Protein AF-A0A0S8GJ34-F1 (afdb_monomer_lite)

Sequence (147 aa):
METIGRYCGCLPCLLSGIADRPTTIEHVTDRGRRVAQDEQHQWTIGLCTWHHFGEPIEDWQGRPGHIGGPAQVTAGAIGPSLAWGRRPFEEHFGDEVKVLVPTQDFLLAAFDRQPWPEYALPRHVARETRKFWMDLYAGPSRFTVES

Radius of gyration: 14.5 Å; chains: 1; bounding box: 36×32×40 Å

pLDDT: mean 81.36, std 16.7, range [33.72, 96.19]

Structure (mmCIF, N/CA/C/O backbone):
data_AF-A0A0S8GJ34-F1
#
_entry.id   AF-A0A0S8GJ34-F1
#
loop_
_atom_site.group_PDB
_atom_site.id
_atom_site.type_symbol
_atom_site.label_atom_id
_atom_site.label_alt_id
_atom_site.label_comp_id
_atom_site.label_asym_id
_atom_site.label_entity_id
_atom_site.label_seq_id
_atom_site.pdbx_PDB_ins_code
_atom_site.Cartn_x
_atom_site.Cartn_y
_atom_site.Cartn_z
_atom_site.occupancy
_atom_site.B_iso_or_equiv
_atom_site.auth_seq_id
_atom_site.auth_comp_id
_atom_site.auth_asym_id
_atom_site.auth_atom_id
_atom_site.pdbx_PDB_model_num
ATOM 1 N N . MET A 1 1 ? 1.631 -13.549 6.095 1.00 59.53 1 MET A N 1
ATOM 2 C CA . MET A 1 1 ? 2.595 -12.435 5.873 1.00 59.53 1 MET A CA 1
ATOM 3 C C . MET A 1 1 ? 3.440 -12.627 4.615 1.00 59.53 1 MET A C 1
ATOM 5 O O . MET A 1 1 ? 3.541 -11.694 3.830 1.00 59.53 1 MET A O 1
ATOM 9 N N . GLU A 1 2 ? 4.000 -13.820 4.377 1.00 78.69 2 GLU A N 1
ATOM 10 C CA . GLU A 1 2 ? 4.763 -14.144 3.152 1.00 78.69 2 GLU A CA 1
ATOM 11 C C . GLU A 1 2 ? 3.976 -13.853 1.861 1.00 78.69 2 GLU A C 1
ATOM 13 O O . GLU A 1 2 ? 4.552 -13.379 0.883 1.00 78.69 2 GLU A O 1
ATOM 18 N N . THR A 1 3 ? 2.647 -14.025 1.902 1.00 84.19 3 THR A N 1
ATOM 19 C CA . THR A 1 3 ? 1.762 -13.745 0.768 1.00 84.19 3 THR A CA 1
ATOM 20 C C . THR A 1 3 ? 1.851 -12.298 0.277 1.00 84.19 3 THR A C 1
ATOM 22 O O . THR A 1 3 ? 2.010 -12.050 -0.917 1.00 84.19 3 THR A O 1
ATOM 25 N N . ILE A 1 4 ? 1.802 -11.334 1.204 1.00 84.25 4 ILE A N 1
ATOM 26 C CA . ILE A 1 4 ? 1.875 -9.904 0.876 1.00 84.25 4 ILE A CA 1
ATOM 27 C C . ILE A 1 4 ? 3.227 -9.599 0.221 1.00 84.25 4 ILE A C 1
ATOM 29 O O . ILE A 1 4 ? 3.272 -9.027 -0.866 1.00 84.25 4 ILE A O 1
ATOM 33 N N . GLY A 1 5 ? 4.310 -10.059 0.859 1.00 82.19 5 GLY A N 1
ATOM 34 C CA . GLY A 1 5 ? 5.697 -9.888 0.420 1.00 82.19 5 GLY A CA 1
ATOM 35 C C . GLY A 1 5 ? 5.959 -10.318 -1.022 1.00 82.19 5 GLY A C 1
ATOM 36 O O . GLY A 1 5 ? 6.616 -9.603 -1.776 1.00 82.19 5 GLY A O 1
ATOM 37 N N . ARG A 1 6 ? 5.444 -11.495 -1.385 1.00 84.25 6 ARG A N 1
ATOM 38 C CA . ARG A 1 6 ? 5.802 -12.202 -2.622 1.00 84.25 6 ARG A CA 1
ATOM 39 C C . ARG A 1 6 ? 4.784 -12.065 -3.750 1.00 84.25 6 ARG A C 1
ATOM 41 O O . ARG A 1 6 ? 5.156 -12.084 -4.922 1.00 84.25 6 ARG A O 1
ATOM 48 N N . TYR A 1 7 ? 3.502 -11.931 -3.418 1.00 88.38 7 TYR A N 1
ATOM 49 C CA . TYR A 1 7 ? 2.432 -11.987 -4.418 1.00 88.38 7 TYR A CA 1
ATOM 50 C C . TYR A 1 7 ? 1.657 -10.676 -4.537 1.00 88.38 7 TYR A C 1
ATOM 52 O O . TYR A 1 7 ? 1.221 -10.344 -5.635 1.00 88.38 7 TYR A O 1
ATOM 60 N N . CYS A 1 8 ? 1.488 -9.910 -3.457 1.00 88.06 8 CYS A N 1
ATOM 61 C CA . CYS A 1 8 ? 0.708 -8.665 -3.501 1.00 88.06 8 CYS A CA 1
ATOM 62 C C . CYS A 1 8 ? 1.571 -7.422 -3.759 1.00 88.06 8 CYS A C 1
ATOM 64 O O . CYS A 1 8 ? 1.112 -6.490 -4.416 1.00 88.06 8 CYS A O 1
ATOM 66 N N . GLY A 1 9 ? 2.807 -7.416 -3.255 1.00 90.12 9 GLY A N 1
ATOM 67 C CA . GLY A 1 9 ? 3.734 -6.297 -3.389 1.00 90.12 9 GLY A CA 1
ATOM 68 C C . GLY A 1 9 ? 3.334 -5.064 -2.573 1.00 90.12 9 GLY A C 1
ATOM 69 O O . GLY A 1 9 ? 2.544 -5.137 -1.632 1.00 90.12 9 GLY A O 1
ATOM 70 N N . CYS A 1 10 ? 3.923 -3.918 -2.919 1.00 93.62 10 CYS A N 1
ATOM 71 C CA . CYS A 1 10 ? 3.641 -2.647 -2.254 1.00 93.62 10 CYS A CA 1
ATOM 72 C C . CYS A 1 10 ? 2.242 -2.125 -2.616 1.00 93.62 10 CYS A C 1
ATOM 74 O O . CYS A 1 10 ? 1.990 -1.767 -3.771 1.00 93.62 10 CYS A O 1
ATOM 76 N N . LEU A 1 11 ? 1.359 -2.018 -1.621 1.00 95.19 11 LEU A N 1
ATOM 77 C CA . LEU A 1 11 ? -0.016 -1.571 -1.815 1.00 95.19 11 LEU A CA 1
ATOM 78 C C . LEU A 1 11 ? -0.083 -0.128 -2.353 1.00 95.19 11 LEU A C 1
ATOM 80 O O . LEU A 1 11 ? -0.695 0.058 -3.403 1.00 95.19 11 LEU A O 1
ATOM 84 N N . PRO A 1 12 ? 0.580 0.886 -1.761 1.00 95.31 12 PRO A N 1
ATOM 85 C CA . PRO A 1 12 ? 0.625 2.232 -2.341 1.00 95.31 12 PRO A CA 1
ATOM 86 C C . PRO A 1 12 ? 1.083 2.281 -3.806 1.00 95.31 12 PRO A C 1
ATOM 88 O O . PRO A 1 12 ? 0.451 2.942 -4.627 1.00 95.31 12 PRO A O 1
ATOM 91 N N . CYS A 1 13 ? 2.125 1.524 -4.171 1.00 92.94 13 CYS A N 1
ATOM 92 C CA . CYS A 1 13 ? 2.571 1.419 -5.564 1.00 92.94 13 CYS A CA 1
ATOM 93 C C . CYS A 1 13 ? 1.452 0.893 -6.472 1.00 92.94 13 CYS A C 1
ATOM 95 O O . CYS A 1 13 ? 1.211 1.470 -7.534 1.00 92.94 13 CYS A O 1
ATOM 97 N N . LEU A 1 14 ? 0.743 -0.157 -6.049 1.00 94.44 14 LEU A N 1
ATOM 98 C CA . LEU A 1 14 ? -0.373 -0.743 -6.795 1.00 94.44 14 LEU A CA 1
ATOM 99 C C . LEU A 1 14 ? -1.484 0.283 -7.019 1.00 94.44 14 LEU A C 1
ATOM 101 O O . LEU A 1 14 ? -1.984 0.429 -8.144 1.00 94.44 14 LEU A O 1
ATOM 105 N N . LEU A 1 15 ? -1.829 1.035 -5.973 1.00 94.19 15 LEU A N 1
ATOM 106 C CA . LEU A 1 15 ? -2.816 2.111 -6.035 1.00 94.19 15 LEU A CA 1
ATOM 107 C C . LEU A 1 15 ? -2.384 3.205 -7.022 1.00 94.19 15 LEU A C 1
ATOM 109 O O . LEU A 1 15 ? -3.213 3.663 -7.806 1.00 94.19 15 LEU A O 1
ATOM 113 N N . SER A 1 16 ? -1.086 3.507 -7.098 1.00 90.69 16 SER A N 1
ATOM 114 C CA . SER A 1 16 ? -0.496 4.460 -8.050 1.00 90.69 16 SER A CA 1
ATOM 115 C C . SER A 1 16 ? -0.227 3.918 -9.462 1.00 90.69 16 SER A C 1
ATOM 117 O O . SER A 1 16 ? 0.234 4.677 -10.309 1.00 90.69 16 SER A O 1
ATOM 119 N N . GLY A 1 17 ? -0.493 2.641 -9.768 1.00 88.81 17 GLY A N 1
ATOM 120 C CA . GLY A 1 17 ? -0.261 2.099 -11.122 1.00 88.81 17 GLY A CA 1
ATOM 121 C C . GLY A 1 17 ? 0.721 0.939 -11.238 1.00 88.81 17 GLY A C 1
ATOM 122 O O . GLY A 1 17 ? 0.823 0.359 -12.314 1.00 88.81 17 GLY A O 1
ATOM 123 N N . ILE A 1 18 ? 1.437 0.601 -10.169 1.00 87.88 18 ILE A N 1
ATOM 124 C CA . ILE A 1 18 ? 2.650 -0.222 -10.210 1.00 87.88 18 ILE A CA 1
ATOM 125 C C . ILE A 1 18 ? 2.442 -1.490 -9.376 1.00 87.88 18 ILE A C 1
ATOM 127 O O . ILE A 1 18 ? 2.431 -1.447 -8.151 1.00 87.88 18 ILE A O 1
ATOM 131 N N . ALA A 1 19 ? 2.277 -2.626 -10.047 1.00 83.56 19 ALA A N 1
ATOM 132 C CA . ALA A 1 19 ? 1.791 -3.871 -9.447 1.00 83.56 19 ALA A CA 1
ATOM 133 C C . ALA A 1 19 ? 2.886 -4.867 -9.007 1.00 83.56 19 ALA A C 1
ATOM 135 O O . ALA A 1 19 ? 2.566 -5.946 -8.524 1.00 83.56 19 ALA A O 1
ATOM 136 N N . ASP A 1 20 ? 4.164 -4.543 -9.196 1.00 74.50 20 ASP A N 1
ATOM 137 C CA . ASP A 1 20 ? 5.279 -5.500 -9.194 1.00 74.50 20 ASP A CA 1
ATOM 138 C C . ASP A 1 20 ? 6.412 -5.115 -8.229 1.00 74.50 20 ASP A C 1
ATOM 140 O O . ASP A 1 20 ? 7.583 -5.414 -8.462 1.00 74.50 20 ASP A O 1
ATOM 144 N N . ARG A 1 21 ? 6.087 -4.425 -7.129 1.00 83.94 21 ARG A N 1
ATOM 145 C CA . ARG A 1 21 ? 7.105 -3.933 -6.192 1.00 83.94 21 ARG A CA 1
ATOM 146 C C . ARG A 1 21 ? 7.326 -4.875 -5.014 1.00 83.94 21 ARG A C 1
ATOM 148 O O . ARG A 1 21 ? 6.378 -5.075 -4.252 1.00 83.94 21 ARG A O 1
ATOM 155 N N . PRO A 1 22 ? 8.568 -5.366 -4.810 1.00 83.62 22 PRO A N 1
ATOM 156 C CA . PRO A 1 22 ? 8.944 -6.063 -3.591 1.00 83.62 22 PRO A CA 1
ATOM 157 C C . PRO A 1 22 ? 8.625 -5.217 -2.370 1.00 83.62 22 PRO A C 1
ATOM 159 O O . PRO A 1 22 ? 8.724 -3.984 -2.395 1.00 83.62 22 PRO A O 1
ATOM 162 N N . THR A 1 23 ? 8.220 -5.893 -1.306 1.00 88.69 23 THR A N 1
ATOM 163 C CA . THR A 1 23 ? 7.664 -5.216 -0.152 1.00 88.69 23 THR A CA 1
ATOM 164 C C . THR A 1 23 ? 8.147 -5.816 1.152 1.00 88.69 23 THR A C 1
ATOM 166 O O . THR A 1 23 ? 8.401 -7.012 1.274 1.00 88.69 23 THR A O 1
ATOM 169 N N . THR A 1 24 ? 8.227 -4.946 2.144 1.00 88.94 24 THR A N 1
ATOM 170 C CA . THR A 1 24 ? 8.297 -5.301 3.556 1.00 88.94 24 THR A CA 1
ATOM 171 C C . THR A 1 24 ? 6.896 -5.208 4.160 1.00 88.94 24 THR A C 1
ATOM 173 O O . THR A 1 24 ? 5.972 -4.695 3.520 1.00 88.94 24 THR A O 1
ATOM 176 N N . ILE A 1 25 ? 6.725 -5.759 5.359 1.00 90.62 25 ILE A N 1
ATOM 177 C CA . ILE A 1 25 ? 5.452 -5.739 6.080 1.00 90.62 25 ILE A CA 1
ATOM 178 C C . ILE A 1 25 ? 5.468 -4.572 7.056 1.00 90.62 25 ILE A C 1
ATOM 180 O O . ILE A 1 25 ? 6.374 -4.498 7.885 1.00 90.62 25 ILE A O 1
ATOM 184 N N . GLU A 1 26 ? 4.461 -3.705 6.967 1.00 91.06 26 GLU A N 1
ATOM 185 C CA . GLU A 1 26 ? 4.180 -2.704 7.992 1.00 91.06 26 GLU A CA 1
ATOM 186 C C . GLU A 1 26 ? 2.997 -3.148 8.851 1.00 91.06 26 GLU A C 1
ATOM 188 O O . GLU A 1 26 ? 1.986 -3.628 8.332 1.00 91.06 26 GLU A O 1
ATOM 193 N N . HIS A 1 27 ? 3.136 -2.997 10.168 1.00 87.94 27 HIS A N 1
ATOM 194 C CA . HIS A 1 27 ? 2.082 -3.309 11.129 1.00 87.94 27 HIS A CA 1
ATOM 195 C C . HIS A 1 27 ? 1.304 -2.046 11.484 1.00 87.94 27 HIS A C 1
ATOM 197 O O . HIS A 1 27 ? 1.799 -1.177 12.203 1.00 87.94 27 HIS A O 1
ATOM 203 N N . VAL A 1 28 ? 0.044 -1.990 11.062 1.00 84.50 28 VAL A N 1
ATOM 204 C CA . VAL A 1 28 ? -0.833 -0.860 11.356 1.00 84.50 28 VAL A CA 1
ATOM 205 C C . VAL A 1 28 ? -1.177 -0.847 12.845 1.00 84.50 28 VAL A C 1
ATOM 207 O O . VAL A 1 28 ? -1.542 -1.857 13.451 1.00 84.50 28 VAL A O 1
ATOM 210 N N . THR A 1 29 ? -1.054 0.329 13.453 1.00 74.31 29 THR A N 1
ATOM 211 C CA . THR A 1 29 ? -1.389 0.565 14.861 1.00 74.31 29 THR A CA 1
ATOM 212 C C . THR A 1 29 ? -2.568 1.525 14.967 1.00 74.31 29 THR A C 1
ATOM 214 O O . THR A 1 29 ? -2.528 2.622 14.404 1.00 74.31 29 THR A O 1
ATOM 217 N N . ASP A 1 30 ? -3.593 1.154 15.740 1.00 67.75 30 ASP A N 1
ATOM 218 C CA . ASP A 1 30 ? -4.685 2.063 16.101 1.00 67.75 30 ASP A CA 1
ATOM 219 C C . ASP A 1 30 ? -4.311 2.795 17.396 1.00 67.75 30 ASP A C 1
ATOM 221 O O . ASP A 1 30 ? -4.163 2.187 18.461 1.00 67.75 30 ASP A O 1
ATOM 225 N N . ARG A 1 31 ? -4.092 4.113 17.304 1.00 61.81 31 ARG A N 1
ATOM 226 C CA . ARG A 1 31 ? -3.736 4.984 18.446 1.00 61.81 31 ARG A CA 1
ATOM 227 C C . ARG A 1 31 ? -2.561 4.456 19.288 1.00 61.81 31 ARG A C 1
ATOM 229 O O . ARG A 1 31 ? -2.557 4.578 20.513 1.00 61.81 31 ARG A O 1
ATOM 236 N N . GLY A 1 32 ? -1.568 3.846 18.638 1.00 54.41 32 GLY A N 1
ATOM 237 C CA . GLY A 1 32 ? -0.379 3.295 19.299 1.00 54.41 32 GLY A CA 1
ATOM 238 C C . GLY A 1 32 ? -0.606 1.974 20.043 1.00 54.41 32 GLY A C 1
ATOM 239 O O . GLY A 1 32 ? 0.300 1.503 20.729 1.00 54.41 32 GLY A O 1
ATOM 240 N N . ARG A 1 33 ? -1.783 1.350 19.915 1.00 53.06 33 ARG A N 1
ATOM 241 C CA . ARG A 1 33 ? -2.035 -0.012 20.395 1.00 53.06 33 ARG A CA 1
ATOM 242 C C . ARG A 1 33 ? -2.043 -0.966 19.206 1.00 53.06 33 ARG A C 1
ATOM 244 O O . ARG A 1 33 ? -2.676 -0.698 18.187 1.00 53.06 33 ARG A O 1
ATOM 251 N N . ARG A 1 34 ? -1.332 -2.091 19.340 1.00 55.88 34 ARG A N 1
ATOM 252 C CA . ARG A 1 34 ? -1.508 -3.218 18.419 1.00 55.88 34 ARG A CA 1
ATOM 253 C C . ARG A 1 34 ? -2.944 -3.702 18.565 1.00 55.88 34 ARG A C 1
ATOM 255 O O . ARG A 1 34 ? -3.362 -4.061 19.666 1.00 55.88 34 ARG A O 1
ATOM 262 N N . VAL A 1 35 ? -3.682 -3.665 17.468 1.00 56.81 35 VAL A N 1
ATOM 263 C CA . VAL A 1 35 ? -5.004 -4.275 17.376 1.00 56.81 35 VAL A CA 1
ATOM 264 C C . VAL A 1 35 ? -4.801 -5.801 17.448 1.00 56.81 35 VAL A C 1
ATOM 266 O O . VAL A 1 35 ? -3.779 -6.289 16.973 1.00 56.81 35 VAL A O 1
ATOM 269 N N . ALA A 1 36 ? -5.677 -6.495 18.182 1.00 49.41 36 ALA A N 1
ATOM 270 C CA . ALA A 1 36 ? -5.594 -7.882 18.681 1.00 49.41 36 ALA A CA 1
ATOM 271 C C . ALA A 1 36 ? -4.548 -8.841 18.043 1.00 49.41 36 ALA A C 1
ATOM 273 O O . ALA A 1 36 ? -4.461 -9.004 16.831 1.00 49.41 36 ALA A O 1
ATOM 274 N N . GLN A 1 37 ? -3.796 -9.546 18.901 1.00 47.41 37 GLN A N 1
ATOM 275 C CA . GLN A 1 37 ? -2.686 -10.456 18.549 1.00 47.41 37 GLN A CA 1
ATOM 276 C C . GLN A 1 37 ? -3.119 -11.770 17.878 1.00 47.41 37 GLN A C 1
ATOM 278 O O . GLN A 1 37 ? -2.266 -12.520 17.396 1.00 47.41 37 GLN A O 1
ATOM 283 N N . ASP A 1 38 ? -4.420 -12.033 17.840 1.00 50.19 38 ASP A N 1
ATOM 284 C CA . ASP A 1 38 ? -4.974 -13.345 17.511 1.00 50.19 38 ASP A CA 1
ATOM 285 C C . ASP A 1 38 ? -5.107 -13.526 15.987 1.00 50.19 38 ASP A C 1
ATOM 287 O O . ASP A 1 38 ? -5.125 -14.647 15.486 1.00 50.19 38 ASP A O 1
ATOM 291 N N . GLU A 1 39 ? -5.082 -12.418 15.235 1.00 53.66 39 GLU A N 1
ATOM 292 C CA . GLU A 1 39 ? -5.176 -12.387 13.775 1.00 53.66 39 GLU A CA 1
ATOM 293 C C . GLU A 1 39 ? -4.067 -11.500 13.185 1.00 53.66 39 GLU A C 1
ATOM 295 O O . GLU A 1 39 ? -4.317 -10.477 12.555 1.00 53.66 39 GLU A O 1
ATOM 300 N N . GLN A 1 40 ? -2.801 -11.895 13.386 1.00 51.41 40 GLN A N 1
ATOM 301 C CA . GLN A 1 40 ? -1.594 -11.168 12.935 1.00 51.41 40 GLN A CA 1
ATOM 302 C C . GLN A 1 40 ? -1.577 -10.754 11.449 1.00 51.41 40 GLN A C 1
ATOM 304 O O . GLN A 1 40 ? -0.741 -9.944 11.051 1.00 51.41 40 GLN A O 1
ATOM 309 N N . HIS A 1 41 ? -2.468 -11.303 10.624 1.00 55.25 41 HIS A N 1
ATOM 310 C CA . HIS A 1 41 ? -2.617 -10.951 9.215 1.00 55.25 41 HIS A CA 1
ATOM 311 C C . HIS A 1 41 ? -3.541 -9.751 8.958 1.00 55.25 41 HIS A C 1
ATOM 313 O O . HIS A 1 41 ? -3.353 -9.082 7.948 1.00 55.25 41 HIS A O 1
ATOM 319 N N . GLN A 1 42 ? -4.476 -9.441 9.864 1.00 65.69 42 GLN A N 1
ATOM 320 C CA . GLN A 1 42 ? -5.535 -8.442 9.648 1.00 65.69 42 GLN A CA 1
ATOM 321 C C . GLN A 1 42 ? -5.111 -6.986 9.858 1.00 65.69 42 GLN A C 1
ATOM 323 O O . GLN A 1 42 ? -5.896 -6.075 9.638 1.00 65.69 42 GLN A O 1
ATOM 328 N N . TRP A 1 43 ? -3.877 -6.733 10.293 1.00 83.19 43 TRP A N 1
ATOM 329 C CA . TRP A 1 43 ? -3.405 -5.378 10.607 1.00 83.19 43 TRP A CA 1
ATOM 330 C C . TRP A 1 43 ? -2.062 -5.100 9.952 1.00 83.19 43 TRP A C 1
ATOM 332 O O . TRP A 1 43 ? -1.149 -4.551 10.568 1.00 83.19 43 TRP A O 1
ATOM 342 N N . THR A 1 44 ? -1.910 -5.558 8.710 1.00 89.19 44 THR A N 1
ATOM 343 C CA . THR A 1 44 ? -0.670 -5.392 7.955 1.00 89.19 44 THR A CA 1
ATOM 344 C C . THR A 1 44 ? -0.924 -4.884 6.557 1.00 89.19 44 THR A C 1
ATOM 346 O O . THR A 1 44 ? -1.919 -5.249 5.944 1.00 89.19 44 THR A O 1
ATOM 349 N N . ILE A 1 45 ? 0.006 -4.082 6.047 1.00 93.12 45 ILE A N 1
ATOM 350 C CA . ILE A 1 45 ? 0.036 -3.647 4.650 1.00 93.12 45 ILE A CA 1
ATOM 351 C C . ILE A 1 45 ? 1.431 -3.877 4.069 1.00 93.12 45 ILE A C 1
ATOM 353 O O . ILE A 1 45 ? 2.439 -3.828 4.781 1.00 93.12 45 ILE A O 1
ATOM 357 N N . GLY A 1 46 ? 1.498 -4.152 2.768 1.00 94.00 46 GLY A N 1
ATOM 358 C CA . GLY A 1 46 ? 2.770 -4.220 2.055 1.00 94.00 46 GLY A CA 1
ATOM 359 C C . GLY A 1 46 ? 3.279 -2.824 1.702 1.00 94.00 46 GLY A C 1
ATOM 360 O O . GLY A 1 46 ? 2.633 -2.136 0.913 1.00 94.00 46 GLY A O 1
ATOM 361 N N . LEU A 1 47 ? 4.444 -2.425 2.227 1.00 94.25 47 LEU A N 1
ATOM 362 C CA . LEU A 1 47 ? 5.187 -1.234 1.795 1.00 94.25 47 LEU A CA 1
ATOM 363 C C . LEU A 1 47 ? 6.585 -1.556 1.212 1.00 94.25 47 LEU A C 1
ATOM 365 O O . LEU A 1 47 ? 7.395 -2.259 1.828 1.00 94.25 47 LEU A O 1
ATOM 369 N N . CYS A 1 48 ? 6.910 -1.002 0.035 1.00 92.12 48 CYS A N 1
ATOM 370 C CA . CYS A 1 48 ? 8.281 -1.031 -0.504 1.00 92.12 48 CYS A CA 1
ATOM 371 C C . CYS A 1 48 ? 9.225 -0.140 0.323 1.00 92.12 48 CYS A C 1
ATOM 373 O O . CYS A 1 48 ? 8.764 0.648 1.146 1.00 92.12 48 CYS A O 1
ATOM 375 N N . THR A 1 49 ? 10.539 -0.219 0.085 1.00 91.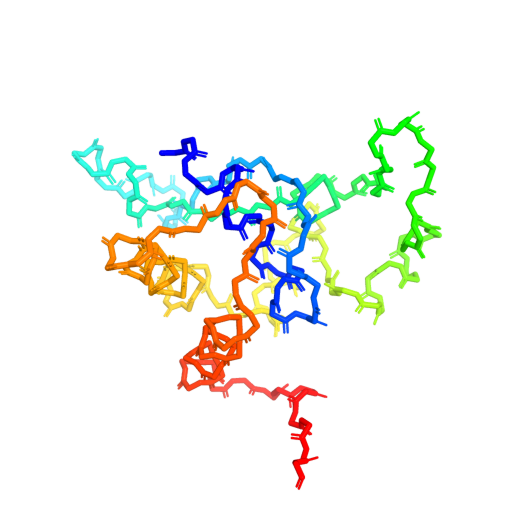50 49 THR A N 1
ATOM 376 C CA . THR A 1 49 ? 11.547 0.561 0.835 1.00 91.50 49 THR A CA 1
ATOM 377 C C . THR A 1 49 ? 11.273 2.066 0.824 1.00 91.50 49 THR A C 1
ATOM 379 O O . THR A 1 49 ? 11.417 2.726 1.852 1.00 91.50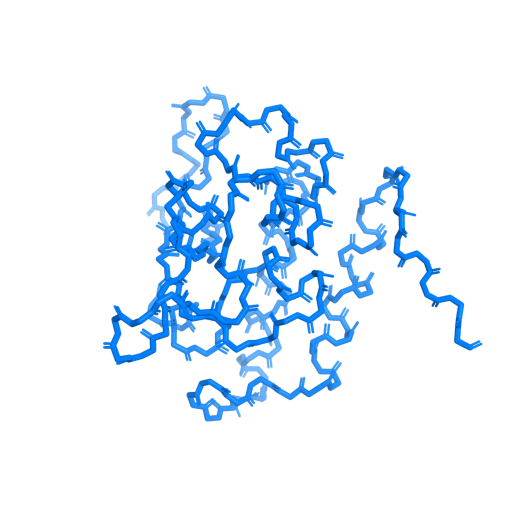 49 THR A O 1
ATOM 382 N N . TRP A 1 50 ? 10.762 2.594 -0.292 1.00 92.06 50 TRP A N 1
ATOM 383 C CA . TRP A 1 50 ? 10.307 3.978 -0.373 1.00 92.06 50 TRP A CA 1
ATOM 384 C C . TRP A 1 50 ? 9.115 4.258 0.535 1.00 92.06 50 TRP A C 1
ATOM 386 O O . TRP A 1 50 ? 9.199 5.109 1.418 1.00 92.06 50 TRP A O 1
ATOM 396 N N . HIS A 1 51 ? 7.997 3.557 0.346 1.00 94.12 51 HIS A N 1
ATOM 397 C CA . HIS A 1 51 ? 6.778 3.844 1.106 1.00 94.12 51 HIS A CA 1
ATOM 398 C C . HIS A 1 51 ? 6.917 3.532 2.594 1.00 94.12 51 HIS A C 1
ATOM 400 O O . HIS A 1 51 ? 6.262 4.193 3.390 1.00 94.12 51 HIS A O 1
ATOM 406 N N . HIS A 1 52 ? 7.784 2.588 2.964 1.00 94.62 52 HIS A N 1
ATOM 407 C CA . HIS A 1 52 ? 8.045 2.235 4.354 1.00 94.62 52 HIS A CA 1
ATOM 408 C C . HIS A 1 52 ? 9.058 3.188 5.000 1.00 94.62 52 HIS A C 1
ATOM 410 O O . HIS A 1 52 ? 8.734 3.879 5.962 1.00 94.62 52 HIS A O 1
ATOM 416 N N . PHE A 1 53 ? 10.277 3.250 4.457 1.00 91.94 53 PHE A N 1
ATOM 417 C CA . PHE A 1 53 ? 11.436 3.868 5.116 1.00 91.94 53 PHE A CA 1
ATOM 418 C C . PHE A 1 53 ? 11.876 5.191 4.479 1.00 91.94 53 PHE A C 1
ATOM 420 O O . PHE A 1 53 ? 12.733 5.886 5.018 1.00 91.94 53 PHE A O 1
ATOM 427 N N . GLY A 1 54 ? 11.292 5.566 3.339 1.00 89.62 54 GLY A N 1
ATOM 428 C CA . GLY A 1 54 ? 11.682 6.761 2.583 1.00 89.62 54 GLY A CA 1
ATOM 429 C C . GLY A 1 54 ? 12.979 6.572 1.803 1.00 89.62 54 GLY A C 1
ATOM 430 O O . GLY A 1 54 ? 13.568 7.547 1.336 1.00 89.62 54 GLY A O 1
ATOM 431 N N . GLU A 1 55 ? 13.425 5.326 1.661 1.00 86.81 55 GLU A N 1
ATOM 432 C CA . GLU A 1 55 ? 14.650 4.982 0.958 1.00 86.81 55 GLU A CA 1
ATOM 433 C C . GLU A 1 55 ? 14.397 4.862 -0.550 1.00 86.81 55 GLU A C 1
ATOM 435 O O . GLU A 1 55 ? 13.303 4.469 -0.971 1.00 86.81 55 GLU A O 1
ATOM 440 N N . PRO A 1 56 ? 15.379 5.202 -1.400 1.00 76.38 56 PRO A N 1
ATOM 441 C CA . PRO A 1 56 ? 15.261 5.000 -2.836 1.00 76.38 56 PRO A CA 1
ATOM 442 C C . PRO A 1 56 ? 14.869 3.556 -3.171 1.00 76.38 56 PRO A C 1
ATOM 444 O O . PRO A 1 56 ? 15.330 2.600 -2.549 1.00 76.38 56 PRO A O 1
ATOM 447 N N . ILE A 1 57 ? 14.013 3.393 -4.179 1.00 74.50 57 ILE A N 1
ATOM 448 C CA . ILE A 1 57 ? 13.672 2.062 -4.680 1.00 74.50 57 ILE A CA 1
ATOM 449 C C . ILE A 1 57 ? 14.866 1.553 -5.473 1.00 74.50 57 ILE A C 1
ATOM 451 O O . ILE A 1 57 ? 15.202 2.133 -6.506 1.00 74.50 57 ILE A O 1
ATOM 455 N N . GLU A 1 58 ? 15.464 0.460 -5.024 1.00 67.12 58 GLU A N 1
ATOM 456 C CA . GLU A 1 58 ? 16.437 -0.290 -5.807 1.00 67.12 58 GLU A CA 1
ATOM 457 C C . GLU A 1 58 ? 15.717 -1.316 -6.701 1.00 67.12 58 GLU A C 1
ATOM 459 O O . GLU A 1 58 ? 14.636 -1.818 -6.375 1.00 67.12 58 GLU A O 1
ATOM 464 N N . ASP A 1 59 ? 16.268 -1.590 -7.882 1.00 63.38 59 ASP A N 1
ATOM 465 C CA . ASP A 1 59 ? 15.889 -2.751 -8.674 1.00 63.38 59 ASP A CA 1
ATOM 466 C C . ASP A 1 59 ? 16.469 -4.036 -8.056 1.00 63.38 59 ASP A C 1
ATOM 468 O O . ASP A 1 59 ? 17.225 -4.025 -7.087 1.00 63.38 59 ASP A O 1
ATOM 472 N N . TRP A 1 60 ? 16.113 -5.178 -8.634 1.00 54.22 60 TRP A N 1
ATOM 473 C CA . TRP A 1 60 ? 16.561 -6.504 -8.199 1.00 54.22 60 TRP A CA 1
ATOM 474 C C . TRP A 1 60 ? 18.083 -6.724 -8.311 1.00 54.22 60 TRP A C 1
ATOM 476 O O . TRP A 1 60 ? 18.577 -7.769 -7.894 1.00 54.22 60 TRP A O 1
ATOM 486 N N . GLN A 1 61 ? 18.829 -5.767 -8.870 1.00 54.47 61 GLN A N 1
ATOM 487 C CA . GLN A 1 61 ? 20.292 -5.764 -8.958 1.00 54.47 61 GLN A CA 1
ATOM 488 C C . GLN A 1 61 ? 20.935 -4.729 -8.023 1.00 54.47 61 GLN A C 1
ATOM 490 O O . GLN A 1 61 ? 22.138 -4.492 -8.133 1.00 54.47 61 GLN A O 1
ATOM 495 N N . GLY A 1 62 ? 20.165 -4.099 -7.128 1.00 55.81 62 GLY A N 1
ATOM 496 C CA . GLY A 1 62 ? 20.667 -3.054 -6.233 1.00 55.81 62 GLY A CA 1
ATOM 497 C C . GLY A 1 62 ? 20.983 -1.742 -6.957 1.00 55.81 62 GLY A C 1
ATOM 498 O O . GLY A 1 62 ? 21.759 -0.925 -6.466 1.00 55.81 62 GLY A O 1
ATOM 499 N N . ARG A 1 63 ? 20.451 -1.535 -8.169 1.00 56.75 63 ARG A N 1
ATOM 500 C CA . ARG A 1 63 ? 20.613 -0.273 -8.904 1.00 56.75 63 ARG A CA 1
ATOM 501 C C . ARG A 1 63 ? 19.434 0.636 -8.592 1.00 56.75 63 ARG A C 1
ATOM 503 O O . ARG A 1 63 ? 18.347 0.124 -8.350 1.00 56.75 63 ARG A O 1
ATOM 510 N N . PRO A 1 64 ? 19.578 1.969 -8.668 1.00 56.94 64 PRO A N 1
ATOM 511 C CA . PRO A 1 64 ? 18.430 2.861 -8.569 1.00 56.94 64 PRO A CA 1
ATOM 512 C C . PRO A 1 64 ? 17.356 2.429 -9.578 1.00 56.94 64 PRO A C 1
ATOM 514 O O . PRO A 1 64 ? 17.605 2.391 -10.784 1.00 56.94 64 PRO A O 1
ATOM 517 N N . GLY A 1 65 ? 16.183 2.034 -9.086 1.00 56.50 65 GLY A N 1
ATOM 518 C CA . GLY A 1 65 ? 15.076 1.586 -9.918 1.00 56.50 65 GLY A CA 1
ATOM 519 C C . GLY A 1 65 ? 14.585 2.708 -10.833 1.00 56.50 65 GLY A C 1
ATOM 520 O O . GLY A 1 65 ? 14.910 3.874 -10.648 1.00 56.50 65 GLY A O 1
ATOM 521 N N . HIS A 1 66 ? 13.735 2.389 -11.809 1.00 53.34 66 HIS A N 1
ATOM 522 C CA . HIS A 1 66 ? 13.228 3.361 -12.800 1.00 53.34 66 HIS A CA 1
ATOM 523 C C . HIS A 1 66 ? 12.435 4.551 -12.213 1.00 53.34 66 HIS A C 1
ATOM 525 O O . HIS A 1 66 ? 12.118 5.492 -12.930 1.00 53.34 66 HIS A O 1
ATOM 531 N N . ILE A 1 67 ? 12.103 4.494 -10.918 1.00 59.25 67 ILE A N 1
ATOM 532 C CA . ILE A 1 67 ? 11.395 5.530 -10.143 1.00 59.25 67 ILE A CA 1
ATOM 533 C C . ILE A 1 67 ? 12.344 6.150 -9.086 1.00 59.25 67 ILE A C 1
ATOM 535 O O . ILE A 1 67 ? 11.948 6.955 -8.254 1.00 59.25 67 ILE A O 1
ATOM 539 N N . GLY A 1 68 ? 13.626 5.778 -9.114 1.00 57.47 68 GLY A N 1
ATOM 540 C CA . GLY A 1 68 ? 14.675 6.277 -8.239 1.00 57.47 68 GLY A CA 1
ATOM 541 C C . GLY A 1 68 ? 15.144 7.655 -8.687 1.00 57.47 68 GLY A C 1
ATOM 542 O O . GLY A 1 68 ? 15.751 7.818 -9.742 1.00 57.47 68 GLY A O 1
ATOM 543 N N . GLY A 1 69 ? 14.863 8.655 -7.866 1.00 64.50 69 GLY A N 1
ATOM 544 C CA . GLY A 1 69 ? 15.337 10.020 -8.029 1.00 64.50 69 GLY A CA 1
ATOM 545 C C . GLY A 1 69 ? 15.360 10.727 -6.677 1.00 64.50 69 GLY A C 1
ATOM 546 O O . GLY A 1 69 ? 15.177 10.084 -5.640 1.00 64.50 69 GLY A O 1
ATOM 547 N N . PRO A 1 70 ? 15.575 12.052 -6.654 1.00 77.25 70 PRO A N 1
ATOM 548 C CA . PRO A 1 70 ? 15.391 12.836 -5.443 1.00 77.25 70 PRO A CA 1
ATOM 549 C C . PRO A 1 70 ? 14.022 12.548 -4.823 1.00 77.25 70 PRO A C 1
ATOM 551 O O . PRO A 1 70 ? 13.033 12.424 -5.543 1.00 77.25 70 PRO A O 1
ATOM 554 N N . ALA A 1 71 ? 13.959 12.507 -3.494 1.00 80.38 71 ALA A N 1
ATOM 555 C CA . ALA A 1 71 ? 12.754 12.235 -2.711 1.00 80.38 71 ALA A CA 1
ATOM 556 C C . ALA A 1 71 ? 11.468 12.887 -3.268 1.00 80.38 71 ALA A C 1
ATOM 558 O O . ALA A 1 71 ? 10.425 12.250 -3.379 1.00 80.38 71 ALA A O 1
ATOM 559 N N . GLN A 1 72 ? 11.543 14.157 -3.663 1.00 80.81 72 GLN A N 1
ATOM 560 C CA . GLN A 1 72 ? 10.408 14.910 -4.204 1.00 80.81 72 GLN A CA 1
ATOM 561 C C . GLN A 1 72 ? 9.887 14.352 -5.537 1.00 80.81 72 GLN A C 1
ATOM 563 O O . GLN A 1 72 ? 8.681 14.353 -5.768 1.00 80.81 72 GLN A O 1
ATOM 568 N N . VAL A 1 73 ? 10.779 13.861 -6.402 1.00 81.44 73 VAL A N 1
ATOM 569 C CA . VAL A 1 73 ? 10.417 13.245 -7.688 1.00 81.44 73 VAL A CA 1
ATOM 570 C C . VAL A 1 73 ? 9.695 11.927 -7.441 1.00 81.44 73 VAL A C 1
ATOM 572 O O . VAL A 1 73 ? 8.619 11.705 -7.992 1.00 81.44 73 VAL A O 1
ATOM 575 N N . THR A 1 74 ? 10.240 11.091 -6.554 1.00 84.88 74 THR A N 1
ATOM 576 C CA . THR A 1 74 ? 9.621 9.818 -6.169 1.00 84.88 74 THR A CA 1
ATOM 577 C C . THR A 1 74 ? 8.242 10.052 -5.552 1.00 84.88 74 THR A C 1
ATOM 579 O O . THR A 1 74 ? 7.262 9.451 -5.987 1.00 84.88 74 THR A O 1
ATOM 582 N N . ALA A 1 75 ? 8.127 11.006 -4.621 1.00 87.00 75 ALA A N 1
ATOM 583 C CA . ALA A 1 75 ? 6.850 11.375 -4.012 1.00 87.00 75 ALA A CA 1
ATOM 584 C C . ALA A 1 75 ? 5.819 11.886 -5.029 1.00 87.00 75 ALA A C 1
ATOM 586 O O . ALA A 1 75 ? 4.634 11.587 -4.909 1.00 87.00 75 ALA A O 1
ATOM 587 N N . GLY A 1 76 ? 6.258 12.647 -6.034 1.00 86.38 76 GLY A N 1
ATOM 588 C CA . GLY A 1 76 ? 5.390 13.123 -7.110 1.00 86.38 76 GLY A CA 1
ATOM 589 C C . GLY A 1 76 ? 4.877 12.002 -8.017 1.00 86.38 76 GLY A C 1
ATOM 590 O O . GLY A 1 76 ? 3.762 12.099 -8.522 1.00 86.38 76 GLY A O 1
ATOM 591 N N . ALA A 1 77 ? 5.664 10.940 -8.205 1.00 85.94 77 ALA A N 1
ATOM 592 C CA . ALA A 1 77 ? 5.306 9.814 -9.062 1.00 85.94 77 ALA A CA 1
ATOM 593 C C . ALA A 1 77 ? 4.412 8.781 -8.359 1.00 85.94 77 ALA A C 1
ATOM 595 O O . ALA A 1 77 ? 3.451 8.300 -8.955 1.00 85.94 77 ALA A O 1
ATOM 596 N N . ILE A 1 78 ? 4.742 8.417 -7.115 1.00 89.06 78 ILE A N 1
ATOM 597 C CA . ILE A 1 78 ? 4.123 7.276 -6.418 1.00 89.06 78 ILE A CA 1
ATOM 598 C C . ILE A 1 78 ? 3.606 7.615 -5.021 1.00 89.06 78 ILE A C 1
ATOM 600 O O . ILE A 1 78 ? 3.282 6.711 -4.263 1.00 89.06 78 ILE A O 1
ATOM 604 N N . GLY A 1 79 ? 3.538 8.895 -4.663 1.00 91.88 79 GLY A N 1
ATOM 605 C CA . GLY A 1 79 ? 3.041 9.353 -3.369 1.00 91.88 79 GLY A CA 1
ATOM 606 C C . GLY A 1 79 ? 4.086 9.343 -2.241 1.00 91.88 79 GLY A C 1
ATOM 607 O O . GLY A 1 79 ? 5.209 8.848 -2.405 1.00 91.88 79 GLY A O 1
ATOM 608 N N . PRO A 1 80 ? 3.740 9.946 -1.089 1.00 94.88 80 PRO A N 1
ATOM 609 C CA . PRO A 1 80 ? 4.655 10.167 0.028 1.00 94.88 80 PRO A CA 1
ATOM 610 C C . PRO A 1 80 ? 5.044 8.869 0.746 1.00 94.88 80 PRO A C 1
ATOM 612 O O . PRO A 1 80 ? 4.3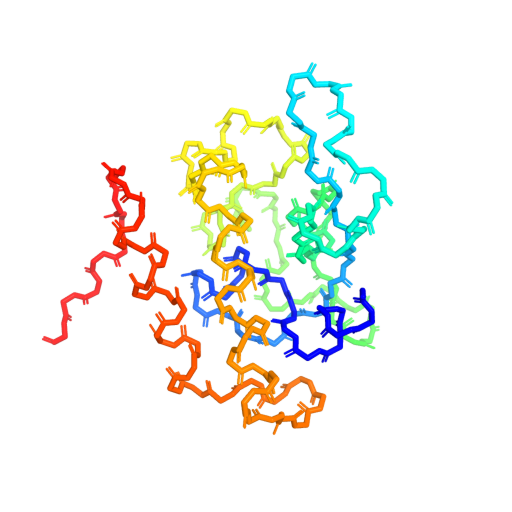16 7.880 0.719 1.00 94.88 80 PRO A O 1
ATOM 615 N N . SER A 1 81 ? 6.186 8.900 1.433 1.00 94.88 81 SER A N 1
ATOM 616 C CA . SER A 1 81 ? 6.612 7.833 2.342 1.00 94.88 81 SER A CA 1
ATOM 617 C C . SER A 1 81 ? 5.959 7.970 3.719 1.00 94.88 81 SER A C 1
ATOM 619 O O . SER A 1 81 ? 5.807 9.088 4.215 1.00 94.88 81 SER A O 1
ATOM 621 N N . LEU A 1 82 ? 5.652 6.846 4.375 1.00 94.44 82 LEU A N 1
ATOM 622 C CA . LEU A 1 82 ? 5.200 6.825 5.768 1.00 94.44 82 LEU A CA 1
ATOM 623 C C . LEU A 1 82 ? 6.267 7.393 6.720 1.00 94.44 82 LEU A C 1
ATOM 625 O O . LEU A 1 82 ? 5.929 8.064 7.697 1.00 94.44 82 LEU A O 1
ATOM 629 N N . ALA A 1 83 ? 7.554 7.227 6.389 1.00 93.88 83 ALA A N 1
ATOM 630 C CA . ALA A 1 83 ? 8.678 7.793 7.137 1.00 93.88 83 ALA A CA 1
ATOM 631 C C . ALA A 1 83 ? 8.657 9.332 7.216 1.00 93.88 83 ALA A C 1
ATOM 633 O O . ALA A 1 83 ? 9.298 9.919 8.085 1.00 93.88 83 ALA A O 1
ATOM 634 N N . TRP A 1 84 ? 7.913 10.008 6.334 1.00 92.81 84 TRP A N 1
ATOM 635 C CA . TRP A 1 84 ? 7.740 11.467 6.372 1.00 92.81 84 TRP A CA 1
ATOM 636 C C . TRP A 1 84 ? 6.607 11.920 7.295 1.00 92.81 84 TRP A C 1
ATOM 638 O O . TRP A 1 84 ? 6.362 13.117 7.446 1.00 92.81 84 TRP A O 1
ATOM 648 N N . GLY A 1 85 ? 5.923 10.965 7.919 1.00 92.06 85 GLY A N 1
ATOM 649 C CA . GLY A 1 85 ? 4.827 11.177 8.844 1.00 92.06 85 GLY A CA 1
ATOM 650 C C . GLY A 1 85 ? 3.541 10.516 8.361 1.00 92.06 85 GLY A C 1
ATOM 651 O O . GLY A 1 85 ? 3.204 10.536 7.178 1.00 92.06 85 GLY A O 1
ATOM 652 N N . ARG A 1 86 ? 2.766 9.997 9.317 1.00 91.50 86 ARG A N 1
ATOM 653 C CA . ARG A 1 86 ? 1.473 9.347 9.060 1.00 91.50 86 ARG A CA 1
ATOM 654 C C . ARG A 1 86 ? 0.468 10.273 8.379 1.00 91.50 86 ARG A C 1
ATOM 656 O O . ARG A 1 86 ? -0.175 9.882 7.419 1.00 91.50 86 ARG A O 1
ATOM 663 N N . ARG A 1 87 ? 0.379 11.530 8.820 1.00 91.38 87 ARG A N 1
ATOM 664 C CA . ARG A 1 87 ? -0.585 12.495 8.273 1.00 91.38 87 ARG A CA 1
ATOM 665 C C . ARG A 1 87 ? -0.460 12.706 6.751 1.00 91.38 87 ARG A C 1
ATOM 667 O O . ARG A 1 87 ? -1.463 12.503 6.079 1.00 91.38 87 ARG A O 1
ATOM 674 N N . PRO A 1 88 ? 0.698 13.100 6.178 1.00 92.81 88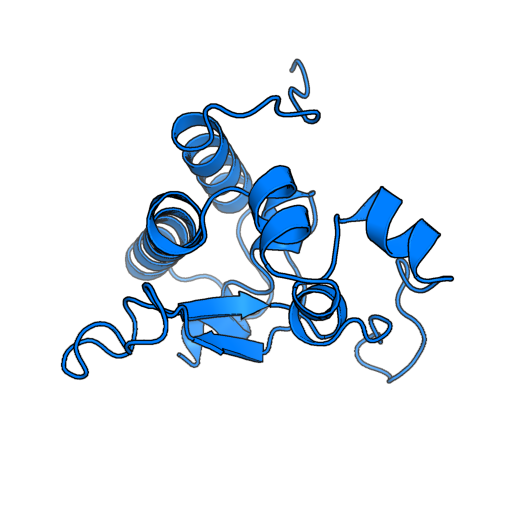 PRO A N 1
ATOM 675 C CA . PRO A 1 88 ? 0.804 13.270 4.726 1.00 92.81 88 PRO A CA 1
ATOM 676 C C . PRO A 1 88 ? 0.579 11.959 3.961 1.00 92.81 88 PRO A C 1
ATOM 678 O O . PRO A 1 88 ? 0.071 11.988 2.843 1.00 92.81 88 PRO A O 1
ATOM 681 N N . PHE A 1 89 ? 0.925 10.817 4.561 1.00 93.75 89 PHE A N 1
ATOM 682 C CA . PHE A 1 89 ? 0.669 9.500 3.988 1.00 93.75 89 PHE A CA 1
ATOM 683 C C . PHE A 1 89 ? -0.832 9.194 3.894 1.00 93.75 89 PHE A C 1
ATOM 685 O O . PHE A 1 89 ? -1.337 8.919 2.807 1.00 93.75 89 PHE A O 1
ATOM 692 N N . GLU A 1 90 ? -1.565 9.328 4.999 1.00 92.62 90 GLU A N 1
ATOM 693 C CA . GLU A 1 90 ? -3.009 9.078 5.056 1.00 92.62 90 GLU A CA 1
ATOM 694 C C . GLU A 1 90 ? -3.826 10.132 4.298 1.00 92.62 90 GLU A C 1
ATOM 696 O O . GLU A 1 90 ? -4.851 9.810 3.703 1.00 92.62 90 GLU A O 1
ATOM 701 N N . GLU A 1 91 ? -3.371 11.388 4.243 1.00 91.88 91 GLU A N 1
ATOM 702 C CA . GLU A 1 91 ? -3.988 12.404 3.382 1.00 91.88 91 GLU A CA 1
ATOM 703 C C . GLU A 1 91 ? -3.921 11.995 1.901 1.00 91.88 91 GLU A C 1
ATOM 705 O O . GLU A 1 91 ? -4.844 12.304 1.150 1.00 91.88 91 GLU A O 1
ATOM 710 N N . HIS A 1 92 ? -2.873 11.275 1.480 1.00 93.56 92 HIS A N 1
ATOM 711 C CA . HIS A 1 92 ? -2.700 10.826 0.097 1.00 93.56 92 HIS A CA 1
ATOM 712 C C . HIS A 1 92 ? -3.386 9.485 -0.200 1.00 93.56 92 HIS A C 1
ATOM 714 O O . HIS A 1 92 ? -4.039 9.350 -1.233 1.00 93.56 92 HIS A O 1
ATOM 720 N N . PHE A 1 93 ? -3.229 8.493 0.678 1.00 94.06 93 PHE A N 1
ATOM 721 C CA . PHE A 1 93 ? -3.674 7.116 0.432 1.00 94.06 93 PHE A CA 1
ATOM 722 C C . PHE A 1 93 ? -4.932 6.715 1.211 1.00 94.06 93 PHE A C 1
ATOM 724 O O . PHE A 1 93 ? -5.549 5.701 0.894 1.00 94.06 93 PHE A O 1
ATOM 731 N N . GLY A 1 94 ? -5.345 7.504 2.198 1.00 93.19 94 GLY A N 1
ATOM 732 C CA . GLY A 1 94 ? -6.414 7.166 3.132 1.00 93.19 94 GLY A CA 1
ATOM 733 C C . GLY A 1 94 ? -5.897 6.642 4.467 1.00 93.19 94 GLY A C 1
ATOM 734 O O . GLY A 1 94 ? -4.748 6.228 4.592 1.00 93.19 94 GLY A O 1
ATOM 735 N N . ASP A 1 95 ? -6.782 6.680 5.463 1.00 91.81 95 ASP A N 1
ATOM 736 C CA . ASP A 1 95 ? -6.553 6.173 6.821 1.00 91.81 95 ASP A CA 1
ATOM 737 C C . ASP A 1 95 ? -6.084 4.709 6.792 1.00 91.81 95 ASP A C 1
ATOM 739 O O . ASP A 1 95 ? -6.678 3.870 6.102 1.00 91.81 95 ASP A O 1
ATOM 743 N N . GLU A 1 96 ? -5.018 4.395 7.535 1.00 91.06 96 GLU A N 1
ATOM 744 C CA . GLU A 1 96 ? -4.415 3.060 7.485 1.00 91.06 96 GLU A CA 1
ATOM 745 C C . GLU A 1 96 ? -5.413 1.964 7.899 1.00 91.06 96 GLU A C 1
ATOM 747 O O . GLU A 1 96 ? -5.474 0.909 7.269 1.00 91.06 96 GLU A O 1
ATOM 752 N N . VAL A 1 97 ? -6.238 2.227 8.917 1.00 88.50 97 VAL A N 1
ATOM 753 C CA . VAL A 1 97 ? -7.181 1.265 9.510 1.00 88.50 97 VAL A CA 1
ATOM 754 C C . VAL A 1 97 ? -8.464 1.141 8.694 1.00 88.50 97 VAL A C 1
ATOM 756 O O . VAL A 1 97 ? -8.993 0.047 8.526 1.00 88.50 97 VAL A O 1
ATOM 759 N N . LYS A 1 98 ? -9.004 2.257 8.207 1.00 89.00 98 LYS A N 1
ATOM 760 C CA . LYS A 1 98 ? -10.326 2.306 7.565 1.00 89.00 98 LYS A CA 1
ATOM 761 C C . LYS A 1 98 ? -10.272 2.152 6.054 1.00 89.00 98 LYS A C 1
ATOM 763 O O . LYS A 1 98 ? -11.301 1.859 5.454 1.00 89.00 98 LYS A O 1
ATOM 768 N N . VAL A 1 99 ? -9.111 2.382 5.443 1.00 92.75 99 VAL A N 1
ATOM 769 C CA . VAL A 1 99 ? -8.950 2.351 3.987 1.00 92.75 99 VAL A CA 1
ATOM 770 C C . VAL A 1 99 ? -7.898 1.328 3.580 1.00 92.75 99 VAL A C 1
ATOM 772 O O . VAL A 1 99 ? -8.214 0.405 2.828 1.00 92.75 99 VAL A O 1
ATOM 775 N N . LEU A 1 100 ? -6.661 1.451 4.067 1.00 93.88 100 LEU A N 1
ATOM 776 C CA . LEU A 1 100 ? -5.554 0.645 3.539 1.00 93.88 100 LEU A CA 1
ATOM 777 C C . LEU A 1 100 ? -5.600 -0.815 3.976 1.00 93.88 100 LEU A C 1
ATOM 779 O O . LEU A 1 100 ? -5.439 -1.687 3.125 1.00 93.88 100 LEU A O 1
ATOM 783 N N . VAL A 1 101 ? -5.885 -1.091 5.249 1.00 92.50 101 VAL A N 1
ATOM 784 C CA . VAL A 1 101 ? -6.074 -2.462 5.745 1.00 92.50 101 VAL A CA 1
ATOM 785 C C . VAL A 1 101 ? -7.219 -3.169 5.004 1.00 92.50 101 VAL A C 1
ATOM 787 O O . VAL A 1 101 ? -6.947 -4.187 4.371 1.00 92.50 101 VAL A O 1
ATOM 790 N N . PRO A 1 102 ? -8.445 -2.611 4.915 1.00 92.56 102 PRO A N 1
ATOM 791 C CA . PRO A 1 102 ? -9.513 -3.234 4.133 1.00 92.56 102 PRO A CA 1
ATOM 792 C C . PRO A 1 102 ? -9.149 -3.453 2.661 1.00 92.56 102 PRO A C 1
ATOM 794 O O . PRO A 1 102 ? -9.556 -4.442 2.053 1.00 92.56 102 PRO A O 1
ATOM 797 N N . THR A 1 103 ? -8.373 -2.541 2.067 1.00 95.56 103 THR A N 1
ATOM 798 C CA . THR A 1 103 ? -7.900 -2.686 0.682 1.00 95.56 103 THR A CA 1
ATOM 799 C C . THR A 1 103 ? -6.894 -3.834 0.545 1.00 95.56 103 THR A C 1
ATOM 801 O O . THR A 1 103 ? -6.959 -4.600 -0.420 1.00 95.56 103 THR A O 1
ATOM 804 N N . GLN A 1 104 ? -5.980 -3.984 1.506 1.00 94.75 104 GLN A N 1
ATOM 805 C CA . GLN A 1 104 ? -5.050 -5.110 1.560 1.00 94.75 104 GLN A CA 1
ATOM 806 C C . GLN A 1 104 ? -5.799 -6.435 1.738 1.00 94.75 104 GLN A C 1
ATOM 808 O O . GLN A 1 104 ? -5.489 -7.398 1.034 1.00 94.75 104 GLN A O 1
ATOM 813 N N . ASP A 1 105 ? -6.805 -6.472 2.613 1.00 93.38 105 ASP A N 1
ATOM 814 C CA . ASP A 1 105 ? -7.645 -7.649 2.851 1.00 93.38 105 ASP A CA 1
ATOM 815 C C . ASP A 1 105 ? -8.440 -8.033 1.602 1.00 93.38 105 ASP A C 1
ATOM 817 O O . ASP A 1 105 ? -8.520 -9.209 1.247 1.00 93.38 105 ASP A O 1
ATOM 821 N N . PHE A 1 106 ? -8.969 -7.048 0.869 1.00 94.81 106 PHE A N 1
ATOM 822 C CA . PHE A 1 106 ? -9.624 -7.281 -0.417 1.00 94.81 106 PHE A CA 1
ATOM 823 C C . PHE A 1 106 ? -8.676 -7.949 -1.425 1.00 94.81 106 PHE A C 1
ATOM 825 O O . PHE A 1 106 ? -9.060 -8.901 -2.112 1.00 94.81 106 PHE A O 1
ATOM 832 N N . LEU A 1 107 ? -7.429 -7.473 -1.507 1.00 94.94 107 LEU A N 1
ATOM 833 C CA . LEU A 1 107 ? -6.409 -8.042 -2.388 1.00 94.94 107 LEU A CA 1
ATOM 834 C C . LEU A 1 107 ? -6.011 -9.466 -1.965 1.00 94.94 107 LEU A C 1
ATOM 836 O O . LEU A 1 107 ? -5.863 -10.337 -2.822 1.00 94.94 107 LEU A O 1
ATOM 840 N N . LEU A 1 108 ? -5.880 -9.720 -0.662 1.00 93.06 108 LEU A N 1
ATOM 841 C CA . LEU A 1 108 ? -5.600 -11.055 -0.127 1.00 93.06 108 LEU A CA 1
ATOM 842 C C . LEU A 1 108 ? -6.749 -12.027 -0.405 1.00 93.06 108 LEU A C 1
ATOM 844 O O . LEU A 1 108 ? -6.512 -13.116 -0.916 1.00 93.06 108 LEU A O 1
ATOM 848 N N . ALA A 1 109 ? -7.997 -11.607 -0.199 1.00 93.94 109 ALA A N 1
ATOM 849 C CA . ALA A 1 109 ? -9.162 -12.420 -0.532 1.00 93.94 109 ALA A CA 1
ATOM 850 C C . ALA A 1 109 ? -9.234 -12.745 -2.036 1.00 93.94 109 ALA A C 1
ATOM 852 O O . ALA A 1 109 ? -9.710 -13.811 -2.428 1.00 93.94 109 ALA A O 1
ATOM 853 N N . ALA A 1 110 ? -8.764 -11.842 -2.905 1.00 94.75 110 ALA A N 1
ATOM 854 C CA . ALA A 1 110 ? -8.636 -12.130 -4.330 1.00 94.75 110 ALA A CA 1
ATOM 855 C C . ALA A 1 110 ? -7.571 -13.205 -4.604 1.00 94.75 110 ALA A C 1
ATOM 857 O O . ALA A 1 110 ? -7.837 -14.111 -5.395 1.00 94.75 110 ALA A O 1
ATOM 858 N N . PHE A 1 111 ? -6.421 -13.144 -3.924 1.00 94.31 111 PHE A N 1
ATOM 859 C CA . PHE A 1 111 ? -5.381 -14.174 -4.008 1.00 94.31 111 PHE A CA 1
ATOM 860 C C . PHE A 1 111 ? -5.885 -15.535 -3.527 1.00 94.31 111 PHE A C 1
ATOM 862 O O . PHE A 1 111 ? -5.685 -16.533 -4.209 1.00 94.31 111 PHE A O 1
ATOM 869 N N . ASP A 1 112 ? -6.600 -15.580 -2.404 1.00 93.38 112 ASP A N 1
ATOM 870 C CA . ASP A 1 112 ? -7.123 -16.831 -1.846 1.00 93.38 112 ASP A CA 1
ATOM 871 C C . ASP A 1 112 ? -8.136 -17.505 -2.785 1.00 93.38 112 ASP A C 1
ATOM 873 O O . ASP A 1 112 ? -8.190 -18.731 -2.880 1.00 93.38 112 ASP A O 1
ATOM 877 N N . ARG A 1 113 ? -8.924 -16.710 -3.524 1.00 95.19 113 ARG A N 1
ATOM 878 C CA . ARG A 1 113 ? -9.853 -17.222 -4.546 1.00 95.19 113 ARG A CA 1
ATOM 879 C C . ARG A 1 113 ? -9.138 -17.703 -5.804 1.00 95.19 113 ARG A C 1
ATOM 881 O O . ARG A 1 113 ? -9.557 -18.692 -6.403 1.00 95.19 113 ARG A O 1
ATOM 888 N N . GLN A 1 114 ? -8.113 -16.976 -6.237 1.00 94.50 114 GLN A N 1
ATOM 889 C CA . GLN A 1 114 ? -7.367 -17.269 -7.452 1.00 94.50 114 GLN A CA 1
ATOM 890 C C . GLN A 1 114 ? -5.894 -16.894 -7.260 1.00 94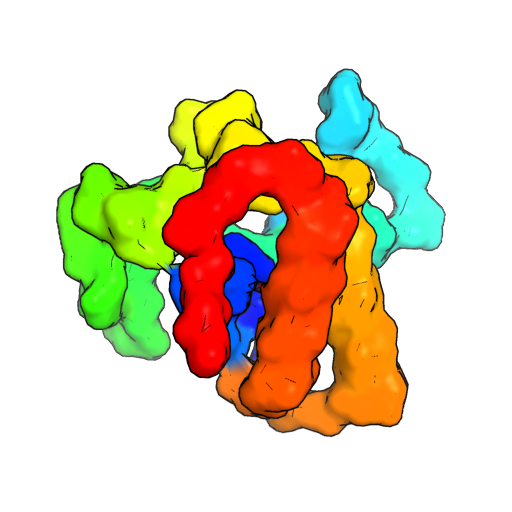.50 114 GLN A C 1
ATOM 892 O O . GLN A 1 114 ? -5.501 -15.770 -7.582 1.00 94.50 114 GLN A O 1
ATOM 897 N N . PRO A 1 115 ? -5.061 -17.833 -6.781 1.00 94.56 115 PRO A N 1
ATOM 898 C CA . PRO A 1 115 ? -3.644 -17.573 -6.597 1.00 94.56 115 PRO A CA 1
ATOM 899 C C . PRO A 1 115 ? -2.962 -17.251 -7.926 1.00 94.56 115 PRO A C 1
ATOM 901 O O . PRO A 1 115 ? -3.285 -17.828 -8.970 1.00 94.56 115 PRO A O 1
ATOM 904 N N . TRP A 1 116 ? -1.981 -16.357 -7.885 1.00 94.12 116 TRP A N 1
ATOM 905 C CA . TRP A 1 116 ? -1.144 -16.010 -9.032 1.00 94.12 116 TRP A CA 1
ATOM 906 C C . TRP A 1 116 ? 0.342 -16.278 -8.749 1.00 94.12 116 TRP A C 1
ATOM 908 O O . TRP A 1 116 ? 0.733 -16.382 -7.584 1.00 94.12 116 TRP A O 1
ATOM 918 N N . PRO A 1 117 ? 1.186 -16.415 -9.792 1.00 91.38 117 PRO A N 1
ATOM 919 C CA . PRO A 1 117 ? 2.625 -16.586 -9.611 1.00 91.38 117 PRO A CA 1
ATOM 920 C C . PRO A 1 117 ? 3.277 -15.391 -8.906 1.00 91.38 117 PRO A C 1
ATOM 922 O O . PRO A 1 117 ? 2.747 -14.279 -8.909 1.00 91.38 117 PRO A O 1
ATOM 925 N N . GLU A 1 118 ? 4.455 -15.616 -8.329 1.00 86.69 118 GLU A N 1
ATOM 926 C CA . GLU A 1 118 ? 5.247 -14.565 -7.684 1.00 86.69 118 GLU A CA 1
ATOM 927 C C . GLU A 1 118 ? 5.464 -13.377 -8.634 1.00 86.69 118 GLU A C 1
ATOM 929 O O . GLU A 1 118 ? 5.764 -13.569 -9.815 1.00 86.69 118 GLU A O 1
ATOM 934 N N . TYR A 1 119 ? 5.265 -12.156 -8.131 1.00 77.81 119 TYR A N 1
ATOM 935 C CA . TYR A 1 119 ? 5.361 -10.906 -8.904 1.00 77.81 119 TYR A CA 1
ATOM 936 C C . TYR A 1 119 ? 4.470 -10.817 -10.161 1.00 77.81 119 TYR A C 1
ATOM 938 O O . TYR A 1 119 ? 4.686 -9.956 -11.013 1.00 77.81 119 TYR A O 1
ATOM 946 N N . ALA A 1 120 ? 3.448 -11.669 -10.288 1.00 88.25 120 ALA A N 1
ATOM 947 C CA . ALA A 1 120 ? 2.580 -11.736 -11.464 1.00 88.25 120 ALA A CA 1
ATOM 948 C C . ALA A 1 120 ? 1.117 -11.389 -11.141 1.00 88.25 120 ALA A C 1
ATOM 950 O O . ALA A 1 120 ? 0.198 -12.080 -11.588 1.00 88.25 120 ALA A O 1
ATOM 951 N N . LEU A 1 121 ? 0.894 -10.314 -10.372 1.00 90.75 121 LEU A N 1
ATOM 952 C CA . LEU A 1 121 ? -0.450 -9.844 -10.025 1.00 90.75 121 LEU A CA 1
ATOM 953 C C . LEU A 1 121 ? -1.297 -9.619 -11.298 1.00 90.75 121 LEU A C 1
ATOM 955 O O . LEU A 1 121 ? -0.930 -8.792 -12.145 1.00 90.75 121 LEU A O 1
ATOM 959 N N . PRO A 1 122 ? -2.451 -10.297 -11.456 1.00 94.62 122 PRO A N 1
ATOM 960 C CA . PRO A 1 122 ? -3.288 -10.120 -12.629 1.00 94.62 122 PRO A CA 1
ATOM 961 C C . PRO A 1 122 ? -3.809 -8.684 -12.742 1.00 94.62 122 PRO A C 1
ATOM 963 O O . PRO A 1 122 ? -4.335 -8.106 -11.791 1.00 94.62 122 PRO A O 1
ATOM 966 N N . ARG A 1 123 ? -3.743 -8.115 -13.952 1.00 92.81 123 ARG A N 1
ATOM 967 C CA . ARG A 1 123 ? -4.163 -6.724 -14.215 1.00 92.81 123 ARG A CA 1
ATOM 968 C C . ARG A 1 123 ? -5.608 -6.430 -13.807 1.00 92.81 123 ARG A C 1
ATOM 970 O O . ARG A 1 123 ? -5.905 -5.313 -13.392 1.00 92.81 123 ARG A O 1
ATOM 977 N N . HIS A 1 124 ? -6.506 -7.406 -13.954 1.00 95.06 124 HIS A N 1
ATOM 978 C CA . HIS A 1 124 ? -7.905 -7.237 -13.564 1.00 95.06 124 HIS A CA 1
ATOM 979 C C . HIS A 1 124 ? -8.049 -7.120 -12.041 1.00 95.06 124 HIS A C 1
ATOM 981 O O . HIS A 1 124 ? -8.732 -6.203 -11.599 1.00 95.06 124 HIS A O 1
ATOM 987 N N . VAL A 1 125 ? -7.323 -7.937 -11.264 1.00 96.12 125 VAL A N 1
ATOM 988 C CA . VAL A 1 125 ? -7.275 -7.842 -9.796 1.00 96.12 125 VAL A CA 1
ATOM 989 C C . VAL A 1 125 ? -6.714 -6.488 -9.373 1.00 96.12 125 VAL A C 1
ATOM 991 O O . VAL A 1 125 ? -7.354 -5.786 -8.604 1.00 96.12 125 VAL A O 1
ATOM 994 N N . ALA A 1 126 ? -5.585 -6.050 -9.946 1.00 94.88 126 ALA A N 1
ATOM 995 C CA . ALA A 1 126 ? -5.004 -4.739 -9.631 1.00 94.88 126 ALA A CA 1
ATOM 996 C C . ALA A 1 126 ? -5.996 -3.580 -9.867 1.00 94.88 126 ALA A C 1
ATOM 998 O O . ALA A 1 126 ? -6.090 -2.651 -9.063 1.00 94.88 126 ALA A O 1
ATOM 999 N N . ARG A 1 127 ? -6.765 -3.644 -10.962 1.00 95.06 127 ARG A N 1
ATOM 1000 C CA . ARG A 1 127 ? -7.805 -2.656 -11.284 1.00 95.06 127 ARG A CA 1
ATOM 1001 C C . ARG A 1 127 ? -8.970 -2.704 -10.295 1.00 95.06 127 ARG A C 1
ATOM 1003 O O . ARG A 1 127 ? -9.450 -1.651 -9.886 1.00 95.06 127 ARG A O 1
ATOM 1010 N N . GLU A 1 128 ? -9.428 -3.895 -9.926 1.00 96.19 128 GLU A N 1
ATOM 1011 C CA . GLU A 1 128 ? -10.506 -4.082 -8.951 1.00 96.19 128 GLU A CA 1
ATOM 1012 C C . GLU A 1 128 ? -10.096 -3.611 -7.557 1.00 96.19 128 GLU A C 1
ATOM 1014 O O . GLU A 1 128 ? -10.855 -2.884 -6.925 1.00 96.19 128 GLU A O 1
ATOM 1019 N N . THR A 1 129 ? -8.875 -3.920 -7.117 1.00 96.19 129 THR A N 1
ATOM 1020 C CA . THR A 1 129 ? -8.316 -3.420 -5.856 1.00 96.19 129 THR A CA 1
ATOM 1021 C C . THR A 1 129 ? -8.233 -1.896 -5.852 1.00 96.19 129 THR A C 1
ATOM 1023 O O . THR A 1 129 ? -8.646 -1.271 -4.879 1.00 96.19 129 THR A O 1
ATOM 1026 N N . ARG A 1 130 ? -7.771 -1.268 -6.946 1.00 95.19 130 ARG A N 1
ATOM 1027 C CA . ARG A 1 130 ? -7.762 0.201 -7.046 1.00 95.19 130 ARG A CA 1
ATOM 1028 C C . ARG A 1 130 ? -9.174 0.779 -6.989 1.00 95.19 130 ARG A C 1
ATOM 1030 O O . ARG A 1 130 ? -9.379 1.798 -6.342 1.00 95.19 130 ARG A O 1
ATOM 1037 N N . LYS A 1 131 ? -10.144 0.147 -7.653 1.00 94.69 131 LYS A N 1
ATOM 1038 C CA . LYS A 1 131 ? -11.545 0.575 -7.590 1.00 94.69 131 LYS A CA 1
ATOM 1039 C C . LYS A 1 131 ? -12.083 0.497 -6.162 1.00 94.69 131 LYS A C 1
ATOM 1041 O O . LYS A 1 131 ? -12.615 1.482 -5.674 1.00 94.69 131 LYS A O 1
ATOM 1046 N N . PHE A 1 132 ? -11.868 -0.630 -5.489 1.00 95.56 132 PHE A N 1
ATOM 1047 C CA . PHE A 1 132 ? -12.272 -0.826 -4.100 1.00 95.56 132 PHE A CA 1
ATOM 1048 C C . PHE A 1 132 ? -11.656 0.226 -3.165 1.00 95.56 132 PHE A C 1
ATOM 1050 O O . PHE A 1 132 ? -12.355 0.811 -2.343 1.00 95.56 132 PHE A O 1
ATOM 1057 N N . TRP A 1 133 ? -10.367 0.528 -3.341 1.00 95.44 133 TRP A N 1
ATOM 1058 C CA . TRP A 1 133 ? -9.699 1.616 -2.627 1.00 95.44 133 TRP A CA 1
ATOM 1059 C C . TRP A 1 133 ? -10.372 2.973 -2.862 1.00 95.44 133 TRP A C 1
ATOM 1061 O O . TRP A 1 133 ? -10.655 3.679 -1.898 1.00 95.44 133 TRP A O 1
ATOM 1071 N N . MET A 1 134 ? -10.662 3.331 -4.118 1.00 92.75 134 MET A N 1
ATOM 1072 C CA . MET A 1 134 ? -11.341 4.591 -4.448 1.00 92.75 134 MET A CA 1
ATOM 1073 C C . MET A 1 134 ? -12.751 4.669 -3.850 1.00 92.75 134 MET A C 1
ATOM 1075 O O . MET A 1 134 ? -13.160 5.742 -3.421 1.00 92.75 134 MET A O 1
ATOM 1079 N N . ASP A 1 135 ? -13.473 3.548 -3.781 1.00 92.31 135 ASP A N 1
ATOM 1080 C CA . ASP A 1 135 ? -14.813 3.491 -3.187 1.00 92.31 135 ASP A CA 1
ATOM 1081 C C . ASP A 1 135 ? -14.774 3.720 -1.658 1.00 92.31 135 ASP A C 1
ATOM 1083 O O . ASP A 1 135 ? -15.697 4.310 -1.093 1.00 92.31 135 ASP A O 1
ATOM 1087 N N . LEU A 1 136 ? -13.700 3.294 -0.978 1.00 90.44 136 LEU A N 1
ATOM 1088 C CA . LEU A 1 136 ? -13.472 3.553 0.452 1.00 90.44 136 LEU A CA 1
ATOM 1089 C C . LEU A 1 136 ? -12.900 4.951 0.727 1.00 90.44 136 LEU A C 1
ATOM 1091 O O . LEU A 1 136 ? -13.197 5.570 1.753 1.00 90.44 136 LEU A O 1
ATOM 1095 N N . TYR A 1 137 ? -12.046 5.443 -0.167 1.00 85.12 137 TYR A N 1
ATOM 1096 C CA . TYR A 1 137 ? -11.363 6.719 -0.032 1.00 85.12 137 TYR A CA 1
ATOM 1097 C C . TYR A 1 137 ? -12.263 7.867 -0.513 1.00 85.12 137 TYR A C 1
ATOM 1099 O O . TYR A 1 137 ? -12.219 8.285 -1.664 1.00 85.12 137 TYR A O 1
ATOM 1107 N N . ALA A 1 138 ? -13.040 8.452 0.403 1.00 62.44 138 ALA A N 1
ATOM 1108 C CA . ALA A 1 138 ? -13.848 9.654 0.144 1.00 62.44 138 ALA A CA 1
ATOM 1109 C C . ALA A 1 138 ? -13.022 10.962 0.002 1.00 62.44 138 ALA A C 1
ATOM 1111 O O . ALA A 1 138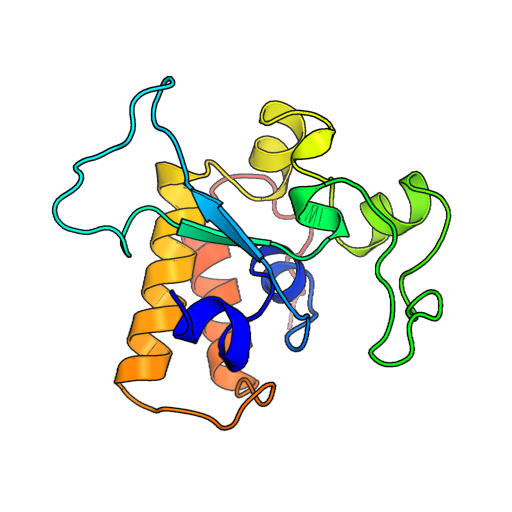 ? -13.578 12.061 0.065 1.00 62.44 138 ALA A O 1
ATOM 1112 N N . GLY A 1 139 ? -11.693 10.868 -0.126 1.00 56.81 139 GLY A N 1
ATOM 1113 C CA . GLY A 1 139 ? -10.802 12.013 -0.313 1.00 56.81 139 GLY A CA 1
ATOM 1114 C C . GLY A 1 139 ? -10.722 12.461 -1.779 1.00 56.81 139 GLY A C 1
ATOM 1115 O O . GLY A 1 139 ? -11.219 11.775 -2.672 1.00 56.81 139 GLY A O 1
ATOM 1116 N N . PRO A 1 140 ? -10.098 13.616 -2.072 1.00 46.19 140 PRO A N 1
ATOM 1117 C CA . PRO A 1 140 ? -9.923 14.090 -3.441 1.00 46.19 140 PRO A CA 1
ATOM 1118 C C . PRO A 1 140 ? -8.936 13.177 -4.188 1.00 46.19 140 PRO A C 1
ATOM 1120 O O . PRO A 1 140 ? -7.733 13.435 -4.217 1.00 46.19 140 PRO A O 1
ATOM 1123 N N . SER A 1 141 ? -9.430 12.090 -4.787 1.00 47.25 141 SER A N 1
ATOM 1124 C CA . SER A 1 141 ? -8.628 11.246 -5.674 1.00 47.25 141 SER A CA 1
ATOM 1125 C C . SER A 1 141 ? -8.141 12.091 -6.851 1.00 47.25 141 SER A C 1
ATOM 1127 O O . SER A 1 141 ? -8.925 12.530 -7.689 1.00 47.25 141 SER A O 1
ATOM 1129 N N . ARG A 1 142 ? -6.825 12.319 -6.933 1.00 47.00 142 ARG A N 1
ATOM 1130 C CA . ARG A 1 142 ? -6.178 12.945 -8.103 1.00 47.00 142 ARG A CA 1
ATOM 1131 C C . ARG A 1 142 ? -6.069 11.984 -9.296 1.00 47.00 142 ARG A C 1
ATOM 1133 O O . ARG A 1 142 ? -5.538 12.362 -10.333 1.00 47.00 142 ARG A O 1
ATOM 1140 N N . PHE A 1 143 ? -6.553 10.751 -9.138 1.00 47.75 143 PHE A N 1
ATOM 1141 C CA . PHE A 1 143 ? -6.451 9.661 -10.102 1.00 47.75 143 PHE A CA 1
ATOM 1142 C C . PHE A 1 143 ? -7.838 9.125 -10.478 1.00 47.75 143 PHE A C 1
ATOM 1144 O O . PHE A 1 143 ? -8.047 7.917 -10.569 1.00 47.75 143 PHE A O 1
ATOM 1151 N N . THR A 1 144 ? -8.802 10.008 -10.739 1.00 43.00 144 THR A N 1
ATOM 1152 C CA . THR A 1 144 ? -9.896 9.663 -11.653 1.00 43.00 144 THR A CA 1
ATOM 1153 C C . THR A 1 144 ? -9.308 9.624 -13.060 1.00 43.00 144 THR A C 1
ATOM 1155 O O . THR A 1 144 ? -9.291 10.627 -13.770 1.00 43.00 144 THR A O 1
ATOM 1158 N N . VAL A 1 145 ? -8.743 8.483 -13.453 1.00 37.50 145 VAL A N 1
ATOM 1159 C CA . VAL A 1 145 ? -8.489 8.236 -14.873 1.00 37.50 145 VAL A CA 1
ATOM 1160 C C . VAL A 1 145 ? -9.862 7.981 -15.484 1.00 37.50 145 VAL A C 1
ATOM 1162 O O . VAL A 1 145 ? -10.421 6.899 -15.309 1.00 37.50 145 VAL A O 1
ATOM 1165 N N . GLU A 1 146 ? -10.438 9.012 -16.103 1.00 33.72 146 GLU A N 1
ATOM 1166 C CA . GLU A 1 146 ? -11.577 8.843 -17.001 1.00 33.72 146 GLU A CA 1
ATOM 1167 C C . GLU A 1 146 ? -11.166 7.829 -18.077 1.00 33.72 146 GLU A C 1
ATOM 1169 O O . GLU A 1 146 ? -10.128 7.974 -18.728 1.00 33.72 146 GLU A O 1
ATOM 1174 N N . SER A 1 147 ? -11.934 6.743 -18.156 1.00 40.56 147 SER A N 1
ATOM 1175 C CA . SER A 1 147 ? -11.820 5.696 -19.172 1.00 40.56 147 SER A CA 1
ATOM 1176 C C . SER A 1 147 ? -12.319 6.169 -20.525 1.00 40.56 147 SER A C 1
ATOM 1178 O O . SER A 1 147 ? -13.402 6.800 -20.513 1.00 40.56 147 SER A O 1
#

Foldseek 3Di:
DVCQQWAQAAQLQLLLPHRQHGWDKDFADDVNHRDDPPCSLQGIGTHHCCQEVVDARADPVRHRPPLGDPSVSNCVRRHHHCNVDPVRRCLQQNDSNQQRSVLRVQLVVVCVVPPDHTSCHDPVSSVVSSVSSVVRPPHPPPPPPPD

Secondary structure (DSSP, 8-state):
-HHIIIII--HHHHHTT------EEEE-EETTEEP-GGGTTTTEEEE-HHHHH-PPPB-TTSSBPTT-SSHHHHHHHH---GGG-HHHHHHHH--IIIIIHHHHHHHHHHHHHS---TT---HHHHHHHHHHHHHH--S--TT----